Protein AF-A0A433PK55-F1 (afdb_monomer)

Radius of gyration: 23.71 Å; Cα contacts (8 Å, |Δi|>4): 193; chains: 1; bounding box: 44×49×76 Å

Solvent-accessible surface area (backbone atoms only — not comparable to full-atom values): 10432 Å² total; per-residue (Å²): 112,70,65,60,54,51,58,52,55,72,74,39,54,74,68,53,40,51,51,49,49,58,59,65,71,53,79,76,80,73,68,80,76,80,47,63,48,29,36,33,35,33,52,45,66,72,82,81,61,97,47,78,69,55,57,55,57,26,40,49,48,23,38,49,23,48,45,66,20,39,46,61,34,52,65,40,82,86,81,56,33,46,45,66,36,37,43,37,58,74,56,96,77,52,56,68,60,51,54,35,41,77,55,72,46,76,52,64,46,79,38,82,76,71,84,70,77,67,71,56,53,79,69,72,29,83,40,80,46,82,40,55,22,80,43,70,58,86,54,68,38,47,66,56,54,48,53,52,51,50,52,52,51,31,54,75,69,69,66,59,78,83,71,94,74,85,75,80,77,78,79,81,83,133

Secondary structure (DSSP, 8-state):
-HHHHHHHHHH--HHHHHHHHHHHHS-----GGGGEEEEEEEEE--TT-S-HHHHHHHHHHHHHHHHHHHHHHHH--SS-EEEEEEEEE--TTSHHHHHHHHTT---EEEE---SS-GGGGGGT-SEEEEEETT-----TTHHHHHHHHHHHHHHHTT----------------

Mean predicted aligned error: 14.11 Å

Structure (mmCIF, N/CA/C/O backbone):
data_AF-A0A433PK55-F1
#
_entry.id   AF-A0A433PK55-F1
#
loop_
_atom_site.group_PDB
_atom_site.id
_atom_site.type_symbol
_atom_site.label_atom_id
_atom_site.label_alt_id
_atom_site.label_comp_id
_atom_site.label_asym_id
_atom_site.label_entity_id
_atom_site.label_seq_id
_atom_site.pdbx_PDB_ins_code
_atom_site.Cartn_x
_atom_site.Cartn_y
_atom_site.Cartn_z
_atom_site.occupancy
_atom_site.B_iso_or_equiv
_atom_site.auth_seq_id
_atom_site.auth_comp_id
_atom_site.auth_asym_id
_atom_site.auth_atom_id
_atom_site.pdbx_PDB_model_num
ATOM 1 N N . MET A 1 1 ? 9.209 5.051 -35.783 1.00 54.97 1 MET A N 1
ATOM 2 C CA . MET A 1 1 ? 9.107 3.568 -35.806 1.00 54.97 1 MET A CA 1
ATOM 3 C C . MET A 1 1 ? 8.920 3.041 -37.230 1.00 54.97 1 MET A C 1
ATOM 5 O O . MET A 1 1 ? 9.597 2.087 -37.582 1.00 54.97 1 MET A O 1
ATOM 9 N N . GLN A 1 2 ? 8.072 3.671 -38.058 1.00 57.59 2 GLN A N 1
ATOM 10 C CA . GLN A 1 2 ? 7.936 3.318 -39.482 1.00 57.59 2 GLN A CA 1
ATOM 11 C C . GLN A 1 2 ? 9.217 3.588 -40.298 1.00 57.59 2 GLN A C 1
ATOM 13 O O . GLN A 1 2 ? 9.604 2.745 -41.104 1.00 57.59 2 GLN A O 1
ATOM 18 N N . ASP A 1 3 ? 9.930 4.684 -40.025 1.00 70.00 3 ASP A N 1
ATOM 19 C CA . ASP A 1 3 ? 11.149 5.043 -40.776 1.00 70.00 3 ASP A CA 1
ATOM 20 C C . ASP A 1 3 ? 12.322 4.081 -40.521 1.00 70.00 3 ASP A C 1
ATOM 22 O O . ASP A 1 3 ? 13.039 3.699 -41.442 1.00 70.00 3 ASP A O 1
ATOM 26 N N . GLU A 1 4 ? 12.466 3.607 -39.282 1.00 69.75 4 GLU A N 1
ATOM 27 C CA . GLU A 1 4 ? 13.495 2.638 -38.883 1.00 69.75 4 GLU A CA 1
ATOM 28 C C . GLU A 1 4 ? 13.276 1.271 -39.553 1.00 69.75 4 GLU A C 1
ATOM 30 O O . GLU A 1 4 ? 14.205 0.675 -40.093 1.00 69.75 4 GLU A O 1
ATOM 35 N N . LEU A 1 5 ? 12.025 0.796 -39.592 1.00 72.50 5 LEU A N 1
ATOM 36 C CA . LEU A 1 5 ? 11.674 -0.454 -40.272 1.00 72.50 5 LEU A CA 1
ATOM 37 C C . LEU A 1 5 ? 11.904 -0.350 -41.785 1.00 72.50 5 LEU A C 1
ATOM 39 O O . LEU A 1 5 ? 12.400 -1.287 -42.409 1.00 72.50 5 LEU A O 1
ATOM 43 N N . THR A 1 6 ? 11.578 0.805 -42.365 1.00 78.50 6 THR A N 1
ATOM 44 C CA . THR A 1 6 ? 11.777 1.074 -43.792 1.00 78.50 6 THR A CA 1
ATOM 45 C C . THR A 1 6 ? 13.266 1.058 -44.139 1.00 78.50 6 THR A C 1
ATOM 47 O O . THR A 1 6 ? 13.670 0.369 -45.074 1.00 78.50 6 THR A O 1
ATOM 50 N N . ASN A 1 7 ? 14.106 1.701 -43.323 1.00 80.12 7 ASN A N 1
ATOM 51 C CA . ASN A 1 7 ? 15.560 1.684 -43.493 1.00 80.12 7 ASN A CA 1
ATOM 52 C C . ASN A 1 7 ? 16.170 0.282 -43.334 1.00 80.12 7 ASN A C 1
ATOM 54 O O . ASN A 1 7 ? 17.103 -0.071 -44.056 1.00 80.12 7 ASN A O 1
ATOM 58 N N . GLN A 1 8 ? 15.640 -0.550 -42.436 1.00 75.44 8 GLN A N 1
ATOM 59 C CA . GLN A 1 8 ? 16.113 -1.927 -42.261 1.00 75.44 8 GLN A CA 1
ATOM 60 C C . GLN A 1 8 ? 15.691 -2.848 -43.417 1.00 75.44 8 GLN A C 1
ATOM 62 O O . GLN A 1 8 ? 16.465 -3.710 -43.824 1.00 75.44 8 GLN A O 1
ATOM 67 N N . LEU A 1 9 ? 14.500 -2.652 -43.995 1.00 77.62 9 LEU A N 1
ATOM 68 C CA . LEU A 1 9 ? 14.015 -3.436 -45.140 1.00 77.62 9 LEU A CA 1
ATOM 69 C C . LEU A 1 9 ? 14.720 -3.087 -46.458 1.00 77.62 9 LEU A C 1
ATOM 71 O O . LEU A 1 9 ? 14.918 -3.974 -47.299 1.00 77.62 9 LEU A O 1
ATOM 75 N N . LEU A 1 10 ? 15.095 -1.816 -46.630 1.00 82.94 10 LEU A N 1
ATOM 76 C CA . LEU A 1 10 ? 15.812 -1.324 -47.810 1.00 82.94 10 LEU A CA 1
ATOM 77 C C . LEU A 1 10 ? 17.242 -1.871 -47.890 1.00 82.94 10 LEU A C 1
ATOM 79 O O . LEU A 1 10 ? 17.722 -2.152 -48.983 1.00 82.94 10 LEU A O 1
ATOM 83 N N . ASN A 1 11 ? 17.887 -2.084 -46.742 1.00 84.56 11 ASN A N 1
ATOM 84 C CA . ASN A 1 11 ? 19.273 -2.555 -46.667 1.00 84.56 11 ASN A CA 1
ATOM 85 C C . ASN A 1 11 ? 19.411 -4.079 -46.479 1.00 84.56 11 ASN A C 1
ATOM 87 O O . ASN A 1 11 ? 20.525 -4.601 -46.474 1.00 84.56 11 ASN A O 1
ATOM 91 N N . ALA A 1 12 ? 18.300 -4.802 -46.315 1.00 81.06 12 ALA A N 1
ATOM 92 C CA . ALA A 1 12 ? 18.299 -6.245 -46.100 1.00 81.06 12 ALA A CA 1
ATOM 93 C C . ALA A 1 12 ? 18.293 -7.030 -47.423 1.00 81.06 12 ALA A C 1
ATOM 95 O O . ALA A 1 12 ? 17.510 -6.738 -48.330 1.00 81.06 12 ALA A O 1
ATOM 96 N N . ASN A 1 13 ? 19.105 -8.086 -47.505 1.00 88.12 13 ASN A N 1
ATOM 97 C CA . ASN A 1 13 ? 18.985 -9.085 -48.573 1.00 88.12 13 ASN A CA 1
ATOM 98 C C . ASN A 1 13 ? 17.743 -9.977 -48.373 1.00 88.12 13 ASN A C 1
ATOM 100 O O . ASN A 1 13 ? 17.118 -9.951 -47.314 1.00 88.12 13 ASN A O 1
ATOM 104 N N . ASP A 1 14 ? 17.381 -10.795 -49.363 1.00 85.69 14 ASP A N 1
ATOM 105 C CA . ASP A 1 14 ? 16.118 -11.551 -49.332 1.00 85.69 14 ASP A CA 1
ATOM 106 C C . ASP A 1 14 ? 15.997 -12.525 -48.148 1.00 85.69 14 ASP A C 1
ATOM 108 O O . ASP A 1 14 ? 14.911 -12.699 -47.586 1.00 85.69 14 ASP A O 1
ATOM 112 N N . ILE A 1 15 ? 17.114 -13.096 -47.688 1.00 84.06 15 ILE A N 1
ATOM 113 C CA . ILE A 1 15 ? 17.145 -13.971 -46.508 1.00 84.06 15 ILE A CA 1
ATOM 114 C C . ILE A 1 15 ? 16.903 -13.155 -45.232 1.00 84.06 15 ILE A C 1
ATOM 116 O O . ILE A 1 15 ? 16.102 -13.541 -44.380 1.00 84.06 15 ILE A O 1
ATOM 120 N N . GLN A 1 16 ? 17.571 -12.009 -45.094 1.00 80.25 16 GLN A N 1
ATOM 121 C CA . GLN A 1 16 ? 17.384 -11.099 -43.964 1.00 80.25 16 GLN A CA 1
ATOM 122 C C . GLN A 1 16 ? 15.969 -10.525 -43.944 1.00 80.25 16 GLN A C 1
ATOM 124 O O . GLN A 1 16 ? 15.350 -10.471 -42.886 1.00 80.25 16 GLN A O 1
ATOM 129 N N . ARG A 1 17 ? 15.431 -10.163 -45.108 1.00 80.62 17 ARG A N 1
ATOM 130 C CA . ARG A 1 17 ? 14.082 -9.628 -45.269 1.00 80.62 17 ARG A CA 1
ATOM 131 C C . ARG A 1 17 ? 13.027 -10.659 -44.867 1.00 80.62 17 ARG A C 1
ATOM 133 O O . ARG A 1 17 ? 12.120 -10.328 -44.112 1.00 80.62 17 ARG A O 1
ATOM 140 N N . THR A 1 18 ? 13.198 -11.917 -45.275 1.00 81.06 18 THR A N 1
ATOM 141 C CA . THR A 1 18 ? 12.327 -13.030 -44.857 1.00 81.06 18 THR A CA 1
ATOM 142 C C . THR A 1 18 ? 12.377 -13.237 -43.342 1.00 81.06 18 THR A C 1
ATOM 144 O O . THR A 1 18 ? 11.333 -13.302 -42.700 1.00 81.06 18 THR A O 1
ATOM 147 N N . ARG A 1 19 ? 13.573 -13.221 -42.736 1.00 78.81 19 ARG A N 1
ATOM 148 C CA . ARG A 1 19 ? 13.738 -13.309 -41.272 1.00 78.81 19 ARG A CA 1
ATOM 149 C C . ARG A 1 19 ? 13.136 -12.117 -40.525 1.00 78.81 19 ARG A C 1
ATOM 151 O O . ARG A 1 19 ? 12.554 -12.306 -39.461 1.00 78.81 19 ARG A O 1
ATOM 158 N N . LEU A 1 20 ? 13.269 -10.900 -41.060 1.00 77.12 20 LEU A N 1
ATOM 159 C CA . LEU A 1 20 ? 12.618 -9.706 -40.519 1.00 77.12 20 LEU A CA 1
ATOM 160 C C . LEU A 1 20 ? 11.099 -9.885 -40.561 1.00 77.12 20 LEU A C 1
ATOM 162 O O . LEU A 1 20 ? 10.448 -9.755 -39.530 1.00 77.12 20 LEU A O 1
ATOM 166 N N . PHE A 1 21 ? 10.533 -10.252 -41.712 1.00 78.06 21 PHE A N 1
ATOM 167 C CA . PHE A 1 21 ? 9.096 -10.482 -41.826 1.00 78.06 21 PHE A CA 1
ATOM 168 C C . PHE A 1 21 ? 8.607 -11.586 -40.891 1.00 78.06 21 PHE A C 1
ATOM 170 O O . PHE A 1 21 ? 7.593 -11.392 -40.232 1.00 78.06 21 PHE A O 1
ATOM 177 N N . ASP A 1 22 ? 9.337 -12.690 -40.747 1.00 75.12 22 ASP A N 1
ATOM 178 C CA . ASP A 1 22 ? 8.978 -13.745 -39.796 1.00 75.12 22 ASP A CA 1
ATOM 179 C C . ASP A 1 22 ? 9.057 -13.272 -38.338 1.00 75.12 22 ASP A C 1
ATOM 181 O O . ASP A 1 22 ? 8.188 -13.612 -37.539 1.00 75.12 22 ASP A O 1
ATOM 185 N N . LYS A 1 23 ? 10.016 -12.406 -37.994 1.00 72.31 23 LYS A N 1
ATOM 186 C CA . LYS A 1 23 ? 10.103 -11.769 -36.670 1.00 72.31 23 LYS A CA 1
ATOM 187 C C . LYS A 1 23 ? 8.921 -10.832 -36.383 1.00 72.31 23 LYS A C 1
ATOM 189 O O . LYS A 1 23 ? 8.490 -10.756 -35.237 1.00 72.31 23 LYS A O 1
ATOM 194 N N . TYR A 1 24 ? 8.401 -10.128 -37.390 1.00 68.31 24 TYR A N 1
ATOM 195 C CA . TYR A 1 24 ? 7.272 -9.194 -37.238 1.00 68.31 24 TYR A CA 1
ATOM 196 C C . TYR A 1 24 ? 5.894 -9.835 -37.457 1.00 68.31 24 TYR A C 1
ATOM 198 O O . TYR A 1 24 ? 4.892 -9.258 -37.040 1.00 68.31 24 TYR A O 1
ATOM 206 N N . LYS A 1 25 ? 5.823 -11.028 -38.063 1.00 73.62 25 LYS A N 1
ATOM 207 C CA . LYS A 1 25 ? 4.582 -11.817 -38.186 1.00 73.62 25 LYS A CA 1
ATOM 208 C C . LYS A 1 25 ? 4.017 -12.227 -36.828 1.00 73.62 25 LYS A C 1
ATOM 210 O O . LYS A 1 25 ? 2.807 -12.388 -36.700 1.00 73.62 25 LYS A O 1
ATOM 215 N N . TYR A 1 26 ? 4.874 -12.374 -35.821 1.00 61.28 26 TYR A N 1
ATOM 216 C CA . TYR A 1 26 ? 4.469 -12.737 -34.471 1.00 61.28 26 TYR A CA 1
ATOM 217 C C . TYR A 1 26 ? 4.638 -11.537 -33.541 1.00 61.28 26 TYR A C 1
ATOM 219 O O . TYR A 1 26 ? 5.743 -11.189 -33.128 1.00 61.28 26 TYR A O 1
ATOM 227 N N . SER A 1 27 ? 3.524 -10.903 -33.182 1.00 52.75 27 SER A N 1
ATOM 228 C CA . SER A 1 27 ? 3.512 -9.968 -32.060 1.00 52.75 27 SER A CA 1
ATOM 229 C C . SER A 1 27 ? 3.651 -10.777 -30.773 1.00 52.75 27 SER A C 1
ATOM 231 O O . SER A 1 27 ? 2.714 -11.450 -30.341 1.00 52.75 27 SER A O 1
ATOM 233 N N . VAL A 1 28 ? 4.836 -10.755 -30.164 1.00 51.66 28 VAL A N 1
ATOM 234 C CA . VAL A 1 28 ? 4.997 -11.264 -28.802 1.00 51.66 28 VAL A CA 1
ATOM 235 C C . VAL A 1 28 ? 4.323 -10.257 -27.882 1.00 51.66 28 VAL A C 1
ATOM 237 O O . VAL A 1 28 ? 4.879 -9.195 -27.599 1.00 51.66 28 VAL A O 1
ATOM 240 N N . VAL A 1 29 ? 3.124 -10.588 -27.402 1.00 54.09 29 VAL A N 1
ATOM 241 C CA . VAL A 1 29 ? 2.530 -9.892 -26.260 1.00 54.09 29 VAL A CA 1
ATOM 242 C C . VAL A 1 29 ? 3.473 -10.120 -25.084 1.00 54.09 29 VAL A C 1
ATOM 244 O O . VAL A 1 29 ? 3.466 -11.176 -24.452 1.00 54.09 29 VAL A O 1
ATOM 247 N N . LYS A 1 30 ? 4.348 -9.148 -24.810 1.00 48.22 30 LYS A N 1
ATOM 248 C CA . LYS A 1 30 ? 5.106 -9.148 -23.565 1.00 48.22 30 LYS A CA 1
ATOM 249 C C . LYS A 1 30 ? 4.090 -8.984 -22.445 1.00 48.22 30 LYS A C 1
ATOM 251 O O . LYS A 1 30 ? 3.434 -7.950 -22.346 1.00 48.22 30 LYS A O 1
ATOM 256 N N . SER A 1 31 ? 3.944 -10.019 -21.624 1.00 44.53 31 SER A N 1
ATOM 257 C CA . SER A 1 31 ? 3.197 -9.907 -20.381 1.00 44.53 31 SER A CA 1
ATOM 258 C C . SER A 1 31 ? 3.857 -8.820 -19.535 1.00 44.53 31 SER A C 1
ATOM 260 O O . SER A 1 31 ? 4.954 -9.014 -19.016 1.00 44.53 31 SER A O 1
ATOM 262 N N . LEU A 1 32 ? 3.189 -7.674 -19.401 1.00 51.78 32 LEU A N 1
ATOM 263 C CA . LEU A 1 32 ? 3.590 -6.601 -18.487 1.00 51.78 32 LEU A CA 1
ATOM 264 C C . LEU A 1 32 ? 3.497 -7.041 -17.012 1.00 51.78 32 LEU A C 1
ATOM 266 O O . LEU A 1 32 ? 3.805 -6.255 -16.122 1.00 51.78 32 LEU A O 1
ATOM 270 N N . ALA A 1 33 ? 3.033 -8.264 -16.735 1.00 50.34 33 ALA A N 1
ATOM 271 C CA . ALA A 1 33 ? 2.949 -8.833 -15.392 1.00 50.34 33 ALA A CA 1
ATOM 272 C C . ALA A 1 33 ? 4.306 -9.305 -14.839 1.00 50.34 33 ALA A C 1
ATOM 274 O O . ALA A 1 33 ? 4.352 -9.812 -13.725 1.00 50.34 33 ALA A O 1
ATOM 275 N N . LYS A 1 34 ? 5.407 -9.190 -15.599 1.00 52.88 34 LYS A N 1
ATOM 276 C CA . LYS A 1 34 ? 6.714 -9.687 -15.146 1.00 52.88 34 LYS A CA 1
ATOM 277 C C . LYS A 1 34 ? 7.404 -8.81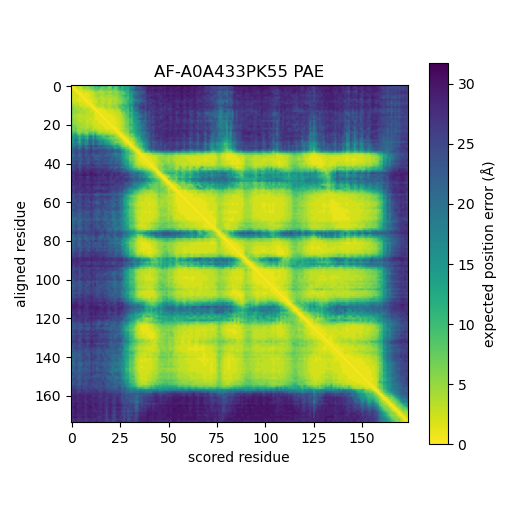9 -14.086 1.00 52.88 34 LYS A C 1
ATOM 279 O O . LYS A 1 34 ? 8.233 -9.364 -13.371 1.00 52.88 34 LYS A O 1
ATOM 284 N N . ASP A 1 35 ? 7.003 -7.556 -13.922 1.00 70.50 35 ASP A N 1
ATOM 285 C CA . ASP A 1 35 ? 7.679 -6.599 -13.027 1.00 70.50 35 ASP A CA 1
ATOM 286 C C . ASP A 1 35 ? 6.712 -5.947 -12.016 1.00 70.50 35 ASP A C 1
ATOM 288 O O . ASP A 1 35 ? 6.814 -4.760 -11.695 1.00 70.50 35 ASP A O 1
ATOM 292 N N . GLU A 1 36 ? 5.717 -6.709 -11.544 1.00 84.56 36 GLU A N 1
ATOM 293 C CA . GLU A 1 36 ? 4.855 -6.270 -10.443 1.00 84.56 36 GLU A CA 1
ATOM 294 C C . GLU A 1 36 ? 5.460 -6.678 -9.094 1.00 84.56 36 GLU A C 1
ATOM 296 O O . GLU A 1 36 ? 5.561 -7.862 -8.766 1.00 84.56 36 GLU A O 1
ATOM 301 N N . ILE A 1 37 ? 5.866 -5.685 -8.305 1.00 89.38 37 ILE A N 1
ATOM 302 C CA . ILE A 1 37 ? 6.427 -5.872 -6.968 1.00 89.38 37 ILE A CA 1
ATOM 303 C C . ILE A 1 37 ? 5.305 -5.689 -5.948 1.00 89.38 37 ILE A C 1
ATOM 305 O O . ILE A 1 37 ? 4.719 -4.615 -5.821 1.00 89.38 37 ILE A O 1
ATOM 309 N N . THR A 1 38 ? 5.008 -6.740 -5.196 1.00 91.94 38 THR A N 1
ATOM 310 C CA . THR A 1 38 ? 3.951 -6.773 -4.188 1.00 91.94 38 THR A CA 1
ATOM 311 C C . THR A 1 38 ? 4.514 -6.579 -2.785 1.00 91.94 38 THR A C 1
ATOM 313 O O . THR A 1 38 ? 5.322 -7.370 -2.289 1.00 91.94 38 THR A O 1
ATOM 316 N N . PHE A 1 39 ? 4.007 -5.549 -2.113 1.00 93.19 39 PHE A N 1
ATOM 317 C CA . PHE A 1 39 ? 4.244 -5.269 -0.704 1.00 93.19 39 PHE A CA 1
ATOM 318 C C . PHE A 1 39 ? 3.107 -5.854 0.135 1.00 93.19 39 PHE A C 1
ATOM 320 O O . PHE A 1 39 ? 1.958 -5.418 0.042 1.00 93.19 39 PHE A O 1
ATOM 327 N N . GLY A 1 40 ? 3.433 -6.833 0.974 1.00 91.62 40 GLY A N 1
ATOM 328 C CA . GLY A 1 40 ? 2.552 -7.334 2.019 1.00 91.62 40 GLY A CA 1
ATOM 329 C C . GLY A 1 40 ? 2.592 -6.405 3.228 1.00 91.62 40 GLY A C 1
ATOM 330 O O . GLY A 1 40 ? 3.632 -6.274 3.867 1.00 91.62 40 GLY A O 1
ATOM 331 N N . ILE A 1 41 ? 1.474 -5.767 3.560 1.00 91.00 41 ILE A N 1
ATOM 332 C CA . ILE A 1 41 ? 1.376 -4.840 4.690 1.00 91.00 41 ILE A CA 1
ATOM 333 C C . ILE A 1 41 ? 0.536 -5.460 5.799 1.00 91.00 41 ILE A C 1
ATOM 335 O O . ILE A 1 41 ? -0.614 -5.833 5.579 1.00 91.00 41 ILE A O 1
ATOM 339 N N . LEU A 1 42 ? 1.099 -5.537 7.002 1.00 87.06 42 LEU A N 1
ATOM 340 C CA . LEU A 1 42 ? 0.399 -6.007 8.194 1.00 87.06 42 LEU A CA 1
ATOM 341 C C . LEU A 1 42 ? 0.183 -4.818 9.135 1.00 87.06 42 LEU A C 1
ATOM 343 O O . LEU A 1 42 ? 1.103 -4.475 9.885 1.00 87.06 42 LEU A O 1
ATOM 347 N N . PRO A 1 43 ? -1.000 -4.177 9.117 1.00 82.88 43 PRO A N 1
ATOM 348 C CA . PRO A 1 43 ? -1.374 -3.243 10.161 1.00 82.88 43 PRO A CA 1
ATOM 349 C C . PRO A 1 43 ? -1.584 -4.028 11.460 1.00 82.88 43 PRO A C 1
ATOM 351 O O . PRO A 1 43 ? -2.531 -4.802 11.617 1.00 82.88 43 PRO A O 1
ATOM 354 N N . ILE A 1 44 ? -0.664 -3.847 12.395 1.00 74.75 44 ILE A N 1
ATOM 355 C CA . ILE A 1 44 ? -0.769 -4.312 13.765 1.00 74.75 44 ILE A CA 1
ATOM 356 C C . ILE A 1 44 ? -1.738 -3.364 14.455 1.00 74.75 44 ILE A C 1
ATOM 358 O O . ILE A 1 44 ? -1.377 -2.254 14.838 1.00 74.75 44 ILE A O 1
ATOM 362 N N . THR A 1 45 ? -2.982 -3.813 14.605 1.00 68.06 45 THR A N 1
ATOM 363 C CA . THR A 1 45 ? -3.959 -3.100 15.423 1.00 68.06 45 THR A CA 1
ATOM 364 C C . THR A 1 45 ? -3.416 -2.986 16.838 1.00 68.06 45 THR A C 1
ATOM 366 O O . THR A 1 45 ? -3.027 -4.001 17.433 1.00 68.06 45 THR A O 1
ATOM 369 N N . SER A 1 46 ? -3.379 -1.771 17.365 1.00 59.72 46 SER A N 1
ATOM 370 C CA . SER A 1 46 ? -2.903 -1.464 18.708 1.00 59.72 46 SER A CA 1
ATOM 371 C C . SER A 1 46 ? -3.671 -2.288 19.751 1.00 59.72 46 SER A C 1
ATOM 373 O O . SER A 1 46 ? -4.815 -2.022 20.121 1.00 59.72 46 SER A O 1
ATOM 375 N N . ARG A 1 47 ? -3.032 -3.363 20.226 1.00 57.44 47 ARG A N 1
ATOM 376 C CA . ARG A 1 47 ? -3.543 -4.179 21.330 1.00 57.44 47 ARG A CA 1
ATOM 377 C C . ARG A 1 47 ? -3.432 -3.347 22.605 1.00 57.44 47 ARG A C 1
ATOM 379 O O . ARG A 1 47 ? -2.330 -2.964 22.980 1.00 57.44 47 ARG A O 1
ATOM 386 N N . GLY A 1 48 ? -4.554 -3.099 23.276 1.00 54.22 48 GLY A N 1
ATOM 387 C CA . GLY A 1 48 ? -4.574 -2.391 24.560 1.00 54.22 48 GLY A CA 1
ATOM 388 C C . GLY A 1 48 ? -5.045 -0.937 24.512 1.00 54.22 48 GLY A C 1
ATOM 389 O O . GLY A 1 48 ? -4.928 -0.252 25.525 1.00 54.22 48 GLY A O 1
ATOM 390 N N . LEU A 1 49 ? -5.610 -0.462 23.394 1.00 58.31 49 LEU A N 1
ATOM 391 C CA . LEU A 1 49 ? -6.409 0.766 23.432 1.00 58.31 49 LEU A CA 1
ATOM 392 C C . LEU A 1 49 ? -7.604 0.573 24.372 1.00 58.31 49 LEU A C 1
ATOM 394 O O . LEU A 1 49 ? -8.264 -0.467 24.368 1.00 58.31 49 LEU A O 1
ATOM 398 N N . SER A 1 50 ? -7.875 1.587 25.189 1.00 58.97 50 SER A N 1
ATOM 399 C CA . SER A 1 50 ? -8.942 1.566 26.191 1.00 58.97 50 SER A CA 1
ATOM 400 C C . SER A 1 50 ? -10.345 1.607 25.575 1.00 58.97 50 SER A C 1
ATOM 402 O O . SER A 1 50 ? -11.317 1.327 26.278 1.00 58.97 50 SER A O 1
ATOM 404 N N . LYS A 1 51 ? -10.454 1.928 24.276 1.00 69.62 51 LYS A N 1
ATOM 405 C CA . LYS A 1 51 ? -11.709 2.081 23.535 1.00 69.62 51 LYS A CA 1
ATOM 406 C C . LYS A 1 51 ? -11.633 1.448 22.134 1.00 69.62 51 LYS A C 1
ATOM 408 O O . LYS A 1 51 ? -10.735 1.792 21.366 1.00 69.62 51 LYS A O 1
ATOM 413 N N . PRO A 1 52 ? -12.562 0.545 21.766 1.00 64.62 52 PRO A N 1
ATOM 414 C CA . PRO A 1 52 ? -12.632 -0.048 20.426 1.00 64.62 52 PRO A CA 1
ATOM 415 C C . PRO A 1 52 ? -12.810 0.968 19.287 1.00 64.62 52 PRO A C 1
ATOM 417 O O . PRO A 1 52 ? -12.383 0.717 18.159 1.00 64.62 52 PRO A O 1
ATOM 420 N N . GLU A 1 53 ? -13.431 2.115 19.569 1.00 68.50 53 GLU A N 1
ATOM 421 C CA . GLU A 1 53 ? -13.696 3.173 18.589 1.00 68.50 53 GLU A CA 1
ATOM 422 C C . GLU A 1 53 ? -12.399 3.789 18.038 1.00 68.50 53 GLU A C 1
ATOM 424 O O . GLU A 1 53 ? -12.327 4.144 16.858 1.00 68.50 53 GLU A O 1
ATOM 429 N N . ASP A 1 54 ? -11.348 3.833 18.860 1.00 73.19 54 ASP A N 1
ATOM 430 C CA . ASP A 1 54 ? -10.049 4.396 18.489 1.00 73.19 54 ASP A CA 1
ATOM 431 C C . ASP A 1 54 ? -9.352 3.547 17.412 1.00 73.19 54 ASP A C 1
ATOM 433 O O . ASP A 1 54 ? -8.708 4.092 16.517 1.00 73.19 54 ASP A O 1
ATOM 437 N N . CYS A 1 55 ? -9.551 2.223 17.418 1.00 76.75 55 CYS A N 1
ATOM 438 C CA . CYS A 1 55 ? -8.970 1.324 16.415 1.00 76.75 55 CYS A CA 1
ATOM 439 C C . CYS A 1 55 ? -9.544 1.584 15.012 1.00 76.75 55 CYS A C 1
ATOM 441 O O . CYS A 1 55 ? -8.804 1.638 14.029 1.00 76.75 55 CYS A O 1
ATOM 443 N N . THR A 1 56 ? -10.856 1.828 14.903 1.00 82.88 56 THR A N 1
ATOM 444 C CA . THR A 1 56 ? -11.477 2.132 13.600 1.00 82.88 56 THR A CA 1
ATOM 445 C C . THR A 1 56 ? -11.013 3.488 13.075 1.00 82.88 56 THR A C 1
ATOM 447 O O . THR A 1 56 ? -10.662 3.602 11.901 1.00 82.88 56 THR A O 1
ATOM 450 N N . ALA A 1 57 ? -10.958 4.506 13.939 1.00 87.31 57 ALA A N 1
ATOM 451 C CA . ALA A 1 57 ? -10.489 5.837 13.559 1.00 87.31 57 ALA A CA 1
ATOM 452 C C . ALA A 1 57 ? -9.008 5.835 13.138 1.00 87.31 57 ALA A C 1
ATOM 454 O O . ALA A 1 57 ? -8.634 6.506 12.174 1.00 87.31 57 ALA A O 1
ATOM 455 N N . ASN A 1 58 ? -8.167 5.068 13.834 1.00 87.69 58 ASN A N 1
ATOM 456 C CA . ASN A 1 58 ? -6.760 4.892 13.484 1.00 87.69 58 ASN A CA 1
ATOM 457 C C . ASN A 1 58 ? -6.618 4.184 12.137 1.00 87.69 58 ASN A C 1
ATOM 459 O O . ASN A 1 58 ? -5.986 4.724 11.230 1.00 87.69 58 ASN A O 1
ATOM 463 N N . LEU A 1 59 ? -7.324 3.069 11.940 1.00 88.94 59 LEU A N 1
ATOM 464 C CA . LEU A 1 59 ? -7.302 2.350 10.673 1.00 88.94 59 LEU A CA 1
ATOM 465 C C . LEU A 1 59 ? -7.792 3.207 9.497 1.00 88.94 59 LEU A C 1
ATOM 467 O O . LEU A 1 59 ? -7.222 3.123 8.414 1.00 88.94 59 LEU A O 1
ATOM 471 N N . GLN A 1 60 ? -8.806 4.054 9.690 1.00 91.69 60 GLN A N 1
ATOM 472 C CA . GLN A 1 60 ? -9.265 5.005 8.668 1.00 91.69 60 GLN A CA 1
ATOM 473 C C . GLN A 1 60 ? -8.172 6.012 8.289 1.00 91.69 60 GLN A C 1
ATOM 475 O O . GLN A 1 60 ? -7.935 6.258 7.103 1.00 91.69 60 GLN A O 1
ATOM 480 N N . LYS A 1 61 ? -7.474 6.581 9.281 1.00 93.94 61 LYS A N 1
ATOM 481 C CA . LYS A 1 61 ? -6.345 7.496 9.043 1.00 93.94 61 LYS A CA 1
ATOM 482 C C . LYS A 1 61 ? -5.198 6.784 8.335 1.00 93.94 61 LYS A C 1
ATOM 484 O O . LYS A 1 61 ? -4.666 7.317 7.360 1.00 93.94 61 LYS A O 1
ATOM 489 N N . PHE A 1 62 ? -4.861 5.576 8.780 1.00 93.69 62 PHE A N 1
ATOM 490 C CA . PHE A 1 62 ? -3.862 4.729 8.145 1.00 93.69 62 PHE A CA 1
ATOM 491 C C . PHE A 1 62 ? -4.234 4.453 6.685 1.00 93.69 62 PHE A C 1
ATOM 493 O O . PHE A 1 62 ? -3.455 4.784 5.796 1.00 93.69 62 PHE A O 1
ATOM 500 N N . ALA A 1 63 ? -5.444 3.950 6.425 1.00 94.19 63 ALA A N 1
ATOM 501 C CA . ALA A 1 63 ? -5.950 3.628 5.091 1.00 94.19 63 ALA A CA 1
ATOM 502 C C . ALA A 1 63 ? -5.922 4.840 4.153 1.00 94.19 63 ALA A C 1
ATOM 504 O O . ALA A 1 63 ? -5.443 4.738 3.022 1.00 94.19 63 ALA A O 1
ATOM 505 N N . GLY A 1 64 ? -6.381 5.998 4.639 1.00 96.12 64 GLY A N 1
ATOM 506 C CA . GLY A 1 64 ? -6.315 7.262 3.909 1.00 96.12 64 GLY A CA 1
ATOM 507 C C . GLY A 1 64 ? -4.883 7.641 3.554 1.00 96.12 64 GLY A C 1
ATOM 508 O O . GLY A 1 64 ? -4.570 7.842 2.382 1.00 96.12 64 GLY A O 1
ATOM 509 N N . SER A 1 65 ? -3.994 7.650 4.547 1.00 96.75 65 SER A N 1
ATOM 510 C CA . SER A 1 65 ? -2.590 8.005 4.337 1.00 96.75 65 SER A CA 1
ATOM 511 C C . SER A 1 65 ? -1.864 7.027 3.409 1.00 96.75 65 SER A C 1
ATOM 513 O O . SER A 1 65 ? -1.096 7.448 2.545 1.00 96.75 65 SER A O 1
ATOM 515 N N . LEU A 1 66 ? -2.150 5.727 3.512 1.00 95.75 66 LEU A N 1
ATOM 516 C CA . LEU A 1 66 ? -1.580 4.694 2.658 1.00 95.75 66 LEU A CA 1
ATOM 517 C C . LEU A 1 66 ? -2.048 4.858 1.215 1.00 95.75 66 LEU A C 1
ATOM 519 O O . LEU A 1 66 ? -1.225 4.847 0.303 1.00 95.75 66 LEU A O 1
ATOM 523 N N . ARG A 1 67 ? -3.351 5.057 0.993 1.00 95.06 67 ARG A N 1
ATOM 524 C CA . ARG A 1 67 ? -3.902 5.321 -0.341 1.00 95.06 67 ARG A CA 1
ATOM 525 C C . ARG A 1 67 ? -3.240 6.540 -0.976 1.00 95.06 67 ARG A C 1
ATOM 527 O O . ARG A 1 67 ? -2.800 6.470 -2.122 1.00 95.06 67 ARG A O 1
ATOM 534 N N . ASP A 1 68 ? -3.172 7.642 -0.238 1.00 95.50 68 ASP A N 1
ATOM 535 C CA . ASP A 1 68 ? -2.716 8.921 -0.777 1.00 95.50 68 ASP A CA 1
ATOM 536 C C . ASP A 1 68 ? -1.210 8.894 -1.078 1.00 95.50 68 ASP A C 1
ATOM 538 O O . ASP A 1 68 ? -0.786 9.335 -2.147 1.00 95.50 68 ASP A O 1
ATOM 542 N N . THR A 1 69 ? -0.411 8.286 -0.196 1.00 96.06 69 THR A N 1
ATOM 543 C CA . THR A 1 69 ? 1.050 8.220 -0.359 1.00 96.06 69 THR A CA 1
ATOM 544 C C . THR A 1 69 ? 1.526 7.206 -1.396 1.00 96.06 69 THR A C 1
ATOM 546 O O . THR A 1 69 ? 2.622 7.364 -1.936 1.00 96.06 69 THR A O 1
ATOM 549 N N . THR A 1 70 ? 0.715 6.196 -1.718 1.00 93.38 70 THR A N 1
ATOM 550 C CA . THR A 1 70 ? 1.081 5.127 -2.670 1.00 93.38 70 THR A CA 1
ATOM 551 C C . THR A 1 70 ? 0.444 5.292 -4.043 1.00 93.38 70 THR A C 1
ATOM 553 O O . THR A 1 70 ? 0.749 4.534 -4.962 1.00 93.38 70 THR A O 1
ATOM 556 N N . LYS A 1 71 ? -0.420 6.299 -4.225 1.00 91.38 71 LYS A N 1
ATOM 557 C CA . LYS A 1 71 ? -1.115 6.552 -5.492 1.00 91.38 71 LYS A CA 1
ATOM 558 C C . LYS A 1 71 ? -0.148 6.614 -6.674 1.00 91.38 71 LYS A C 1
ATOM 560 O O . LYS A 1 71 ? -0.385 5.947 -7.676 1.00 91.38 71 LYS A O 1
ATOM 565 N N . THR A 1 72 ? 0.943 7.367 -6.533 1.00 88.62 72 THR A N 1
ATOM 566 C CA . THR A 1 72 ? 1.950 7.517 -7.590 1.00 88.62 72 THR A CA 1
ATOM 567 C C . THR A 1 72 ? 2.634 6.190 -7.900 1.00 88.62 72 THR A C 1
ATOM 569 O O . THR A 1 72 ? 2.683 5.818 -9.069 1.00 88.62 72 THR A O 1
ATOM 572 N N . ASP A 1 73 ? 3.068 5.445 -6.877 1.00 90.00 73 ASP A N 1
ATOM 573 C CA . ASP A 1 73 ? 3.732 4.138 -7.028 1.00 90.00 73 ASP A CA 1
ATOM 574 C C . ASP A 1 73 ? 2.838 3.115 -7.744 1.00 90.00 73 ASP A C 1
ATOM 576 O O . ASP A 1 73 ? 3.308 2.335 -8.569 1.00 90.00 73 ASP A O 1
ATOM 580 N N . ARG A 1 74 ? 1.529 3.150 -7.469 1.00 86.06 74 ARG A N 1
ATOM 581 C CA . ARG A 1 74 ? 0.541 2.246 -8.077 1.00 86.06 74 ARG A CA 1
ATOM 582 C C . ARG A 1 74 ? 0.145 2.655 -9.494 1.00 86.06 74 ARG A C 1
ATOM 584 O O . ARG A 1 74 ? -0.252 1.810 -10.289 1.00 86.06 74 ARG A O 1
ATOM 591 N N . SER A 1 75 ? 0.202 3.951 -9.801 1.00 83.50 75 SER A N 1
ATOM 592 C CA . SER A 1 75 ? -0.171 4.485 -11.117 1.00 83.50 75 SER A CA 1
ATOM 593 C C . SER A 1 75 ? 0.977 4.521 -12.125 1.00 83.50 75 SER A C 1
ATOM 595 O O . SER A 1 75 ? 0.721 4.690 -13.315 1.00 83.50 75 SER A O 1
ATOM 597 N N . ASN A 1 76 ? 2.229 4.411 -11.672 1.00 68.75 76 ASN A N 1
ATOM 598 C CA . ASN A 1 76 ? 3.379 4.580 -12.548 1.00 68.75 76 ASN A CA 1
ATOM 599 C C . ASN A 1 76 ? 3.530 3.366 -13.479 1.00 68.75 76 ASN A C 1
ATOM 601 O O . ASN A 1 76 ? 3.575 2.227 -13.026 1.00 68.75 76 ASN A O 1
ATOM 605 N N . SER A 1 77 ? 3.576 3.609 -14.790 1.00 58.44 77 SER A N 1
ATOM 606 C CA . SER A 1 77 ? 3.508 2.571 -15.828 1.00 58.44 77 SER A CA 1
ATOM 607 C C . SER A 1 77 ? 4.818 2.351 -16.581 1.00 58.44 77 SER A C 1
ATOM 609 O O . SER A 1 77 ? 4.845 1.543 -17.505 1.00 58.44 77 SER A O 1
ATOM 611 N N . PHE A 1 78 ? 5.873 3.104 -16.259 1.00 63.88 78 PHE A N 1
ATOM 612 C CA . PHE A 1 78 ? 7.040 3.172 -17.137 1.00 63.88 78 PHE A CA 1
ATOM 613 C C . PHE A 1 78 ? 8.083 2.073 -16.913 1.00 63.88 78 PHE A C 1
ATOM 615 O O . PHE A 1 78 ? 8.737 1.727 -17.889 1.00 63.88 78 PHE A O 1
ATOM 622 N N . ASP A 1 79 ? 8.222 1.504 -15.705 1.00 72.75 79 ASP A N 1
ATOM 623 C CA . ASP A 1 79 ? 9.289 0.509 -15.457 1.00 72.75 79 ASP A CA 1
ATOM 624 C C . ASP A 1 79 ? 8.946 -0.539 -14.383 1.00 72.75 79 ASP A C 1
ATOM 626 O O . ASP A 1 79 ? 9.058 -1.737 -14.618 1.00 72.75 79 ASP A O 1
ATOM 630 N N . LYS A 1 80 ? 8.440 -0.109 -13.220 1.00 82.00 80 LYS A N 1
ATOM 631 C CA . LYS A 1 80 ? 7.987 -0.999 -12.140 1.00 82.00 80 LYS A CA 1
ATOM 632 C C . LYS A 1 80 ? 6.567 -0.645 -11.738 1.00 82.00 80 LYS A C 1
ATOM 634 O O . LYS A 1 80 ? 6.236 0.536 -11.624 1.00 82.00 80 LYS A O 1
ATOM 639 N N . ARG A 1 81 ? 5.743 -1.664 -11.494 1.00 86.50 81 ARG A N 1
ATOM 640 C CA . ARG A 1 81 ? 4.416 -1.484 -10.899 1.00 86.50 81 ARG A CA 1
ATOM 641 C C . ARG A 1 81 ? 4.420 -2.051 -9.498 1.00 86.50 81 ARG A C 1
ATOM 643 O O . ARG A 1 81 ? 4.841 -3.182 -9.287 1.00 86.50 81 ARG A O 1
ATOM 650 N N . TYR A 1 82 ? 3.940 -1.259 -8.551 1.00 90.75 82 TYR A N 1
ATOM 651 C CA . TYR A 1 82 ? 3.858 -1.686 -7.167 1.00 90.75 82 TYR A CA 1
ATOM 652 C C . TYR A 1 82 ? 2.425 -2.045 -6.808 1.00 90.75 82 TYR A C 1
ATOM 654 O O . TYR A 1 82 ? 1.503 -1.253 -7.021 1.00 90.75 82 TYR A O 1
ATOM 662 N N . ASN A 1 83 ? 2.258 -3.223 -6.220 1.00 91.75 83 ASN A N 1
ATOM 663 C CA . ASN A 1 83 ? 1.001 -3.660 -5.642 1.00 91.75 83 ASN A CA 1
ATOM 664 C C . ASN A 1 83 ? 1.094 -3.696 -4.118 1.00 91.75 83 ASN A C 1
ATOM 666 O O . ASN A 1 83 ? 2.163 -3.890 -3.538 1.00 91.75 83 ASN A O 1
ATOM 670 N N . ILE A 1 84 ? -0.049 -3.511 -3.469 1.00 92.81 84 ILE A N 1
ATOM 671 C CA . ILE A 1 84 ? -0.175 -3.563 -2.020 1.00 92.81 84 ILE A CA 1
ATOM 672 C C . ILE A 1 84 ? -1.214 -4.609 -1.687 1.00 92.81 84 ILE A C 1
ATOM 674 O O . ILE A 1 84 ? -2.372 -4.478 -2.083 1.00 92.81 84 ILE A O 1
ATOM 678 N N . LYS A 1 85 ? -0.799 -5.581 -0.884 1.00 92.94 85 LYS A N 1
ATOM 679 C CA . LYS A 1 85 ? -1.680 -6.576 -0.297 1.00 92.94 85 LYS A CA 1
ATOM 680 C C . LYS A 1 85 ? -1.704 -6.393 1.210 1.00 92.94 85 LYS A C 1
ATOM 682 O O . LYS A 1 85 ? -0.657 -6.429 1.852 1.00 92.94 85 LYS A O 1
ATOM 687 N N . ILE A 1 86 ? -2.882 -6.170 1.783 1.00 90.94 86 ILE A N 1
ATOM 688 C CA . ILE A 1 86 ? -3.024 -5.968 3.226 1.00 90.94 86 ILE A CA 1
ATOM 689 C C . ILE A 1 86 ? -3.459 -7.257 3.904 1.00 90.94 86 ILE A C 1
ATOM 691 O O . ILE A 1 86 ? -4.439 -7.887 3.515 1.00 90.94 86 ILE A O 1
ATOM 695 N N . TYR A 1 87 ? -2.750 -7.597 4.971 1.00 87.69 87 TYR A N 1
ATOM 696 C CA . TYR A 1 87 ? -3.000 -8.749 5.814 1.00 87.69 87 TYR A CA 1
ATOM 697 C C . TYR A 1 87 ? -3.461 -8.290 7.198 1.00 87.69 87 TYR A C 1
ATOM 699 O O . TYR A 1 87 ? -2.666 -7.776 7.982 1.00 87.69 87 TYR A O 1
ATOM 707 N N . ILE A 1 88 ? -4.744 -8.472 7.511 1.00 84.44 88 ILE A N 1
ATOM 708 C CA . ILE A 1 88 ? -5.312 -8.089 8.812 1.00 84.44 88 ILE A CA 1
ATOM 709 C C . ILE A 1 88 ? -5.432 -9.317 9.712 1.00 84.44 88 ILE A C 1
ATOM 711 O O . ILE A 1 88 ? -5.943 -10.353 9.288 1.00 84.44 88 ILE A O 1
ATOM 715 N N . GLY A 1 89 ? -5.013 -9.192 10.971 1.00 78.12 89 GLY A N 1
ATOM 716 C CA . GLY A 1 89 ? -5.219 -10.226 11.987 1.00 78.12 89 GLY A CA 1
ATOM 717 C C . GLY A 1 89 ? -6.668 -10.242 12.452 1.00 78.12 89 GLY A C 1
ATOM 718 O O . GLY A 1 89 ? -7.230 -9.164 12.591 1.00 78.12 89 GLY A O 1
ATOM 719 N N . ILE A 1 90 ? -7.256 -11.430 12.673 1.00 65.69 90 ILE A N 1
ATOM 720 C CA . ILE A 1 90 ? -8.694 -11.628 12.971 1.00 65.69 90 ILE A CA 1
ATOM 721 C C . ILE A 1 90 ? -9.334 -10.427 13.682 1.00 65.69 90 ILE A C 1
ATOM 723 O O . ILE A 1 90 ? -9.126 -10.198 14.874 1.00 65.69 90 ILE A O 1
ATOM 727 N N . ASP A 1 91 ? -10.193 -9.735 12.942 1.00 63.50 91 ASP A N 1
ATOM 728 C CA . ASP A 1 91 ? -11.172 -8.799 13.469 1.00 63.50 91 ASP A CA 1
ATOM 729 C C . ASP A 1 91 ? -12.500 -9.555 13.597 1.00 63.50 91 ASP A C 1
ATOM 731 O O . ASP A 1 91 ? -13.036 -10.043 12.599 1.00 63.50 91 ASP A O 1
ATOM 735 N N . LYS A 1 92 ? -13.032 -9.671 14.821 1.00 62.03 92 LYS A N 1
ATOM 736 C CA . LYS A 1 92 ? -14.288 -10.394 15.097 1.00 62.03 92 LYS A CA 1
ATOM 737 C C . LYS A 1 92 ? -15.467 -9.893 14.251 1.00 62.03 92 LYS A C 1
ATOM 739 O O . LYS A 1 92 ? -16.392 -10.665 14.022 1.00 62.03 92 LYS A O 1
ATOM 744 N N . ASN A 1 93 ? -15.432 -8.644 13.779 1.00 65.56 93 ASN A N 1
ATOM 745 C CA . ASN A 1 93 ? -16.572 -7.993 13.131 1.00 65.56 93 ASN A CA 1
ATOM 746 C C . ASN A 1 93 ? -16.342 -7.638 11.650 1.00 65.56 93 ASN A C 1
ATOM 748 O O . ASN A 1 93 ? -17.218 -7.028 11.035 1.00 65.56 93 ASN A O 1
ATOM 752 N N . ASN A 1 94 ? -15.201 -8.017 11.054 1.00 69.38 94 ASN A N 1
ATOM 753 C CA . ASN A 1 94 ? -14.807 -7.649 9.680 1.00 69.38 94 ASN A CA 1
ATOM 754 C C . ASN A 1 94 ? -14.818 -6.132 9.384 1.00 69.38 94 ASN A C 1
ATOM 756 O O . ASN A 1 94 ? -14.781 -5.725 8.217 1.00 69.38 94 ASN A O 1
ATOM 760 N N . CYS A 1 95 ? -14.862 -5.287 10.414 1.00 80.31 95 CYS A N 1
ATOM 761 C CA . CYS A 1 95 ? -14.879 -3.835 10.288 1.00 80.31 95 CYS A CA 1
ATOM 762 C C . CYS A 1 95 ? -13.607 -3.344 9.596 1.00 80.31 95 CYS A C 1
ATOM 764 O O . CYS A 1 95 ? -13.680 -2.532 8.681 1.00 80.31 95 CYS A O 1
ATOM 766 N N . ALA A 1 96 ? -12.455 -3.909 9.952 1.00 84.25 96 ALA A N 1
ATOM 767 C CA . ALA A 1 96 ? -11.171 -3.510 9.408 1.00 84.25 96 ALA A CA 1
ATOM 768 C C . ALA A 1 96 ? -11.076 -3.726 7.890 1.00 84.25 96 ALA A C 1
ATOM 770 O O . ALA A 1 96 ? -10.654 -2.836 7.150 1.00 84.25 96 ALA A O 1
ATOM 771 N N . LYS A 1 97 ? -11.533 -4.887 7.405 1.00 87.56 97 LYS A N 1
ATOM 772 C CA . LYS A 1 97 ? -11.551 -5.184 5.969 1.00 87.56 97 LYS A CA 1
ATOM 773 C C . LYS A 1 97 ? -12.456 -4.214 5.215 1.00 87.56 97 LYS A C 1
ATOM 775 O O . LYS A 1 97 ? -12.045 -3.685 4.185 1.00 87.56 97 LYS A O 1
ATOM 780 N N . ARG A 1 98 ? -13.664 -3.964 5.733 1.00 88.94 98 ARG A N 1
ATOM 781 C CA . ARG A 1 98 ? -14.610 -3.021 5.123 1.00 88.94 98 ARG A CA 1
ATOM 782 C C . ARG A 1 98 ? -14.009 -1.620 5.035 1.00 88.94 98 ARG A C 1
ATOM 784 O O . ARG A 1 98 ? -14.002 -1.049 3.951 1.00 88.94 98 ARG A O 1
ATOM 791 N N . THR A 1 99 ? -13.435 -1.129 6.131 1.00 89.56 99 THR A N 1
ATOM 792 C CA . THR A 1 99 ? -12.772 0.177 6.180 1.00 89.56 99 THR A CA 1
ATOM 793 C C . THR A 1 99 ? -11.692 0.294 5.107 1.00 89.56 99 THR A C 1
ATOM 795 O O . THR A 1 99 ? -11.676 1.261 4.361 1.00 89.56 99 THR A O 1
ATOM 798 N N . LEU A 1 100 ? -10.808 -0.694 4.953 1.00 90.44 100 LEU A N 1
ATOM 799 C CA . LEU A 1 100 ? -9.769 -0.636 3.915 1.00 90.44 100 LEU A CA 1
ATOM 800 C C . LEU A 1 100 ? -10.352 -0.607 2.492 1.00 90.44 100 LEU A C 1
ATOM 802 O O . LEU A 1 100 ? -9.880 0.154 1.643 1.00 90.44 100 LEU A O 1
ATOM 806 N N . MET A 1 101 ? -11.403 -1.391 2.241 1.00 90.94 101 MET A N 1
ATOM 807 C CA . MET A 1 101 ? -12.079 -1.429 0.941 1.00 90.94 101 MET A CA 1
ATOM 808 C C . MET A 1 101 ? -12.771 -0.105 0.598 1.00 90.94 101 MET A C 1
ATOM 810 O O . MET A 1 101 ? -12.708 0.324 -0.553 1.00 90.94 101 MET A O 1
ATOM 814 N N . GLU A 1 102 ? -13.372 0.580 1.575 1.00 92.44 102 GLU A N 1
ATOM 815 C CA . GLU A 1 102 ? -13.973 1.914 1.398 1.00 92.44 102 GLU A CA 1
ATOM 816 C C . GLU A 1 102 ? -12.942 2.967 0.958 1.00 92.44 102 GLU A C 1
ATOM 818 O O . GLU A 1 102 ? -13.275 3.923 0.258 1.00 92.44 102 GLU A O 1
ATOM 823 N N . TYR A 1 103 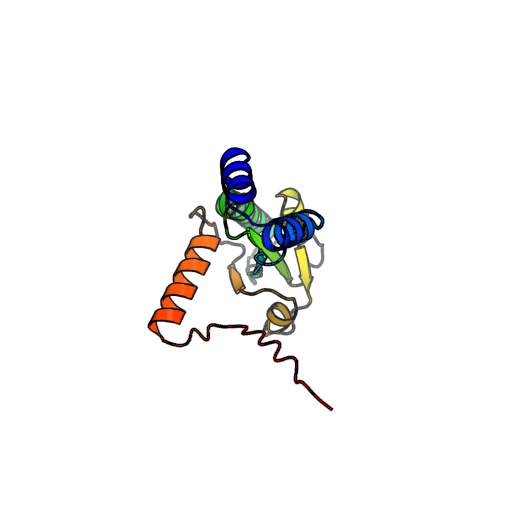? -11.666 2.758 1.288 1.00 91.62 103 TYR A N 1
ATOM 824 C CA . TYR A 1 103 ? -10.550 3.591 0.838 1.00 91.62 103 TYR A CA 1
ATOM 825 C C . TYR A 1 103 ? -9.912 3.094 -0.473 1.00 91.62 103 TYR A C 1
ATOM 827 O O . TYR A 1 103 ? -8.865 3.595 -0.883 1.00 91.62 103 TYR A O 1
ATOM 835 N N . GLY A 1 104 ? -10.534 2.143 -1.175 1.00 90.38 104 GLY A N 1
ATOM 836 C CA . GLY A 1 104 ? -10.055 1.635 -2.466 1.00 90.38 104 GLY A CA 1
ATOM 837 C C . GLY A 1 104 ? -8.868 0.675 -2.358 1.00 90.38 104 GLY A C 1
ATOM 838 O O . GLY A 1 104 ? -8.159 0.445 -3.345 1.00 90.38 104 GLY A O 1
ATOM 839 N N . ILE A 1 105 ? -8.629 0.115 -1.170 1.00 90.19 105 ILE A N 1
ATOM 840 C CA . ILE A 1 105 ? -7.646 -0.946 -0.971 1.00 90.19 105 ILE A CA 1
ATOM 841 C C . ILE A 1 105 ? -8.379 -2.277 -1.114 1.00 90.19 105 ILE A C 1
ATOM 843 O O . ILE A 1 105 ? -9.121 -2.699 -0.232 1.00 90.19 105 ILE A O 1
ATOM 847 N N . VAL A 1 106 ? -8.221 -2.897 -2.282 1.00 88.81 106 VAL A N 1
ATOM 848 C CA . VAL A 1 106 ? -9.040 -4.044 -2.703 1.00 88.81 106 VAL A CA 1
ATOM 849 C C . VAL A 1 106 ? -8.415 -5.395 -2.367 1.00 88.81 106 VAL A C 1
ATOM 851 O O . VAL A 1 106 ? -9.144 -6.354 -2.122 1.00 88.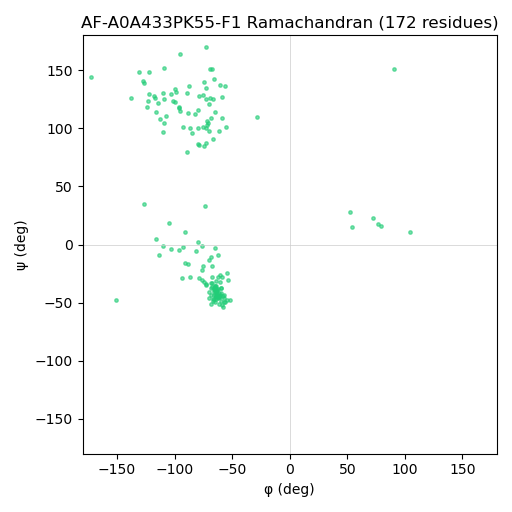81 106 VAL A O 1
ATOM 854 N N . ASP A 1 107 ? -7.085 -5.476 -2.316 1.00 91.19 107 ASP A N 1
ATOM 855 C CA . ASP A 1 107 ? -6.370 -6.708 -1.989 1.00 91.19 107 ASP A CA 1
ATOM 856 C C . ASP A 1 107 ? -6.168 -6.800 -0.473 1.00 91.19 107 ASP A C 1
ATOM 858 O O . ASP A 1 107 ? -5.140 -6.406 0.081 1.00 91.19 107 ASP A O 1
ATOM 862 N N . VAL A 1 108 ? -7.233 -7.226 0.210 1.00 90.31 108 VAL A N 1
ATOM 863 C CA . VAL A 1 108 ? -7.296 -7.323 1.670 1.00 90.31 108 VAL A CA 1
ATOM 864 C C . VAL A 1 108 ? -7.658 -8.740 2.082 1.00 90.31 108 VAL A C 1
ATOM 866 O O . VAL A 1 108 ? -8.764 -9.237 1.824 1.00 90.31 108 VAL A O 1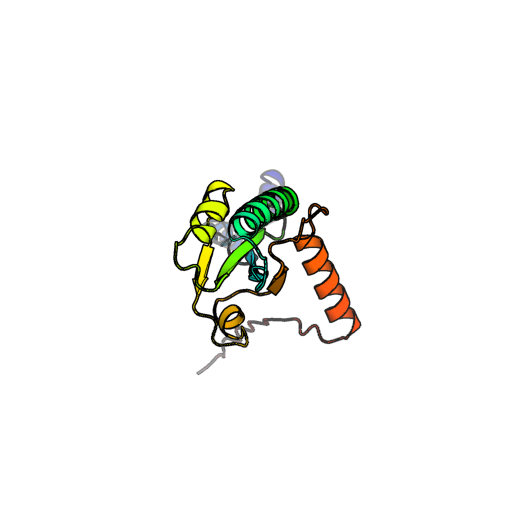
ATOM 869 N N . GLU A 1 109 ? -6.742 -9.366 2.809 1.00 88.19 109 GLU A N 1
ATOM 870 C CA . GLU A 1 109 ? -6.887 -10.714 3.319 1.00 88.19 109 GLU A CA 1
ATOM 871 C C . GLU A 1 109 ? -6.870 -10.731 4.852 1.00 88.19 109 GLU A C 1
ATOM 873 O O . GLU A 1 109 ? -5.981 -10.193 5.509 1.00 88.19 109 GLU A O 1
ATOM 878 N N . THR A 1 110 ? -7.886 -11.358 5.435 1.00 84.06 110 THR A N 1
ATOM 879 C CA . THR A 1 110 ? -7.994 -11.579 6.879 1.00 84.06 110 THR A CA 1
ATOM 8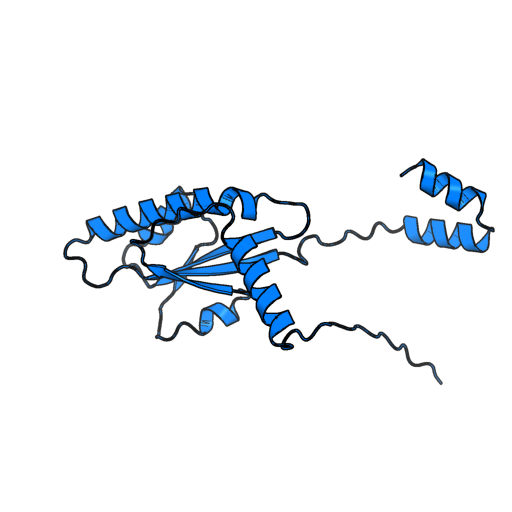80 C C . THR A 1 110 ? -7.331 -12.899 7.240 1.00 84.06 110 THR A C 1
ATOM 882 O O . THR A 1 110 ? -7.638 -13.923 6.629 1.00 84.06 110 THR A O 1
ATOM 885 N N . MET A 1 111 ? -6.461 -12.898 8.245 1.00 78.44 111 MET A N 1
ATOM 886 C CA . MET A 1 111 ? -5.703 -14.072 8.661 1.00 78.44 111 MET A CA 1
ATOM 887 C C . MET A 1 111 ? -5.775 -14.298 10.165 1.00 78.44 111 MET A C 1
ATOM 889 O O . MET A 1 111 ? -5.822 -13.367 10.969 1.00 78.44 111 MET A O 1
ATOM 893 N N . VAL A 1 112 ? -5.718 -15.571 10.545 1.00 73.06 112 VAL A N 1
ATOM 894 C CA . VAL A 1 112 ? -5.371 -15.971 11.907 1.00 73.06 112 VAL A CA 1
ATOM 895 C C . VAL A 1 112 ? -3.854 -15.947 12.015 1.00 73.06 112 VAL A C 1
ATOM 897 O O . VAL A 1 112 ? -3.176 -16.727 11.348 1.00 73.06 112 VAL A O 1
ATOM 900 N N . PHE A 1 113 ? -3.313 -15.023 12.806 1.00 67.00 113 PHE A N 1
ATOM 901 C CA . PHE A 1 113 ? -1.877 -14.989 13.059 1.00 67.00 113 PHE A CA 1
ATOM 902 C C . PHE A 1 113 ? -1.531 -15.901 14.232 1.00 67.00 113 PHE A C 1
ATOM 904 O O . PHE A 1 113 ? -1.636 -15.497 15.390 1.00 67.00 113 PHE A O 1
ATOM 911 N N . ASP A 1 114 ? -1.042 -17.095 13.911 1.00 59.75 114 ASP A N 1
ATOM 912 C CA . ASP A 1 114 ? -0.165 -17.838 14.810 1.00 59.75 114 ASP A CA 1
ATOM 913 C C . ASP A 1 114 ? 1.222 -17.208 14.644 1.00 59.75 114 ASP A C 1
ATOM 915 O O . ASP A 1 114 ? 1.875 -17.377 13.616 1.00 59.75 114 ASP A O 1
ATOM 919 N N . TYR A 1 115 ? 1.612 -16.346 15.580 1.00 54.41 115 TYR A N 1
ATOM 920 C CA . TYR A 1 115 ? 2.884 -15.623 15.524 1.00 54.41 115 TYR A CA 1
ATOM 921 C C . TYR A 1 115 ? 4.066 -16.610 15.401 1.00 54.41 115 TYR A C 1
ATOM 923 O O . TYR A 1 115 ? 4.071 -17.589 16.152 1.00 54.41 115 TYR A O 1
ATOM 931 N N . PRO A 1 116 ? 5.086 -16.377 14.537 1.00 53.25 116 PRO A N 1
ATOM 932 C CA . PRO A 1 116 ? 5.384 -15.178 13.732 1.00 53.25 116 PRO A CA 1
ATOM 933 C C . PRO A 1 116 ? 4.846 -15.208 12.275 1.00 53.25 116 PRO A C 1
ATOM 935 O O . PRO A 1 116 ? 4.523 -16.272 11.749 1.00 53.25 116 PRO A O 1
ATOM 938 N N . PRO A 1 117 ? 4.784 -14.052 11.574 1.00 56.53 117 PRO A N 1
ATOM 939 C CA . PRO A 1 117 ? 4.091 -13.865 10.285 1.00 56.53 117 PRO A CA 1
ATOM 940 C C . PRO A 1 117 ? 4.782 -14.487 9.048 1.00 56.53 117 PRO A C 1
ATOM 942 O O . PRO A 1 117 ? 4.658 -13.963 7.941 1.00 56.53 117 PRO A O 1
ATOM 945 N N . GLY A 1 118 ? 5.480 -15.619 9.195 1.00 55.94 118 GLY A N 1
ATOM 946 C CA . GLY A 1 118 ? 6.221 -16.273 8.104 1.00 55.94 118 GLY A CA 1
ATOM 947 C C . GLY A 1 118 ? 5.375 -16.553 6.853 1.00 55.94 118 GLY A C 1
ATOM 948 O O . GLY A 1 118 ? 5.865 -16.418 5.738 1.00 55.94 118 GLY A O 1
ATOM 949 N N . ARG A 1 119 ? 4.069 -16.799 7.023 1.00 61.62 119 ARG A N 1
ATOM 950 C CA . ARG A 1 119 ? 3.143 -17.132 5.924 1.00 61.62 119 ARG A CA 1
ATOM 951 C C . ARG A 1 119 ? 2.854 -15.991 4.943 1.00 61.62 119 ARG A C 1
ATOM 953 O O . ARG A 1 119 ? 2.209 -16.227 3.925 1.00 61.62 119 ARG A O 1
ATOM 960 N N . ALA A 1 120 ? 3.251 -14.754 5.245 1.00 59.53 120 ALA A N 1
ATOM 961 C CA . ALA A 1 120 ? 3.064 -13.641 4.315 1.00 59.53 120 ALA A CA 1
ATOM 962 C C . ALA A 1 120 ? 4.066 -13.703 3.143 1.00 59.53 120 ALA A C 1
ATOM 964 O O . ALA A 1 120 ? 3.701 -13.364 2.018 1.00 59.53 120 ALA A O 1
ATOM 965 N N . TYR A 1 121 ? 5.284 -14.211 3.380 1.00 61.06 121 TYR A N 1
ATOM 966 C CA . TYR A 1 121 ? 6.272 -14.470 2.323 1.00 61.06 121 TYR A CA 1
ATOM 967 C C . TYR A 1 121 ? 5.815 -15.579 1.370 1.00 61.06 121 TYR A C 1
ATOM 969 O O . TYR A 1 121 ? 5.935 -15.439 0.155 1.00 61.06 121 TYR A O 1
ATOM 977 N N . ASP A 1 122 ? 5.183 -16.628 1.904 1.00 68.69 122 ASP A N 1
ATOM 978 C CA . ASP A 1 122 ? 4.668 -17.765 1.124 1.00 68.69 122 ASP A CA 1
ATOM 979 C C . ASP A 1 122 ? 3.583 -17.375 0.101 1.00 68.69 122 ASP A C 1
ATOM 981 O O . ASP A 1 122 ? 3.165 -18.185 -0.724 1.00 68.69 122 ASP A O 1
ATOM 985 N N . ARG A 1 123 ? 3.099 -16.130 0.147 1.00 77.06 123 ARG A N 1
ATOM 986 C CA . ARG A 1 123 ? 1.994 -15.625 -0.676 1.00 77.06 123 ARG A CA 1
ATOM 987 C C . ARG A 1 123 ? 2.443 -14.713 -1.812 1.00 77.06 123 ARG A C 1
ATOM 989 O O . ARG A 1 123 ? 1.623 -13.980 -2.361 1.00 77.06 123 ARG A O 1
ATOM 996 N N . GLY A 1 124 ? 3.724 -14.772 -2.170 1.00 83.38 124 GLY A N 1
ATOM 997 C CA . GLY A 1 124 ? 4.268 -14.080 -3.339 1.00 83.38 124 GLY A CA 1
ATOM 998 C C . GLY A 1 124 ? 4.540 -12.592 -3.123 1.00 83.38 124 GLY A C 1
ATOM 999 O O . GLY A 1 124 ? 4.720 -11.867 -4.096 1.00 83.38 124 GLY A O 1
ATOM 1000 N N . CYS A 1 125 ? 4.577 -12.127 -1.871 1.00 88.75 125 CYS A N 1
ATOM 1001 C CA . CYS A 1 125 ? 5.042 -10.781 -1.550 1.00 88.75 125 CYS A CA 1
ATOM 1002 C C . CYS A 1 125 ? 6.577 -10.745 -1.553 1.00 88.75 125 CYS A C 1
ATOM 1004 O O . CYS A 1 125 ? 7.214 -11.538 -0.862 1.00 88.75 125 CYS A O 1
ATOM 1006 N N . GLN A 1 126 ? 7.168 -9.803 -2.290 1.00 89.69 126 GLN A N 1
ATOM 1007 C CA . GLN A 1 126 ? 8.617 -9.566 -2.296 1.00 89.69 126 GLN A CA 1
ATOM 1008 C C . GLN A 1 126 ? 9.063 -8.826 -1.031 1.00 89.69 126 GLN A C 1
ATOM 1010 O O . GLN A 1 126 ? 10.172 -9.033 -0.542 1.00 89.69 126 GLN A O 1
ATOM 1015 N N . TYR A 1 127 ? 8.174 -7.996 -0.485 1.00 89.94 127 TYR A N 1
ATOM 1016 C CA . TYR A 1 127 ? 8.412 -7.214 0.719 1.00 89.94 127 TYR A CA 1
ATOM 1017 C C . TYR A 1 127 ? 7.302 -7.440 1.728 1.00 89.94 127 TYR A C 1
ATOM 1019 O O . TYR A 1 127 ? 6.128 -7.472 1.361 1.00 89.94 127 TYR A O 1
ATOM 1027 N N . ILE A 1 128 ? 7.672 -7.528 3.004 1.00 89.12 128 ILE A N 1
ATOM 1028 C CA . ILE A 1 128 ? 6.732 -7.509 4.122 1.00 89.12 128 ILE A CA 1
ATOM 1029 C C . ILE A 1 128 ? 7.022 -6.285 4.983 1.00 89.12 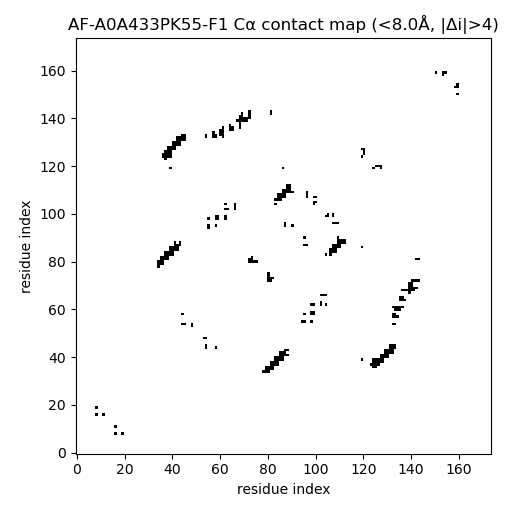128 ILE A C 1
ATOM 1031 O O . ILE A 1 128 ? 8.149 -6.095 5.440 1.00 89.12 128 ILE A O 1
ATOM 1035 N N . VAL A 1 129 ? 5.997 -5.469 5.219 1.00 90.44 129 VAL A N 1
ATOM 1036 C CA . VAL A 1 129 ? 6.080 -4.255 6.032 1.00 90.44 129 VAL A CA 1
ATOM 1037 C C . VAL A 1 129 ? 5.081 -4.346 7.177 1.00 90.44 129 VAL A C 1
ATOM 1039 O O . VAL A 1 129 ? 3.900 -4.635 6.980 1.00 90.44 129 VAL A O 1
ATOM 1042 N N . LEU A 1 130 ? 5.566 -4.098 8.390 1.00 88.62 130 LEU A N 1
ATOM 1043 C CA . LEU A 1 130 ? 4.750 -4.053 9.596 1.00 88.62 130 LEU A CA 1
ATOM 1044 C C . LEU A 1 130 ? 4.508 -2.587 9.956 1.00 88.62 130 LEU A C 1
ATOM 1046 O O . LEU A 1 130 ? 5.464 -1.838 10.152 1.00 88.62 130 LEU A O 1
ATOM 1050 N N . PHE A 1 131 ? 3.245 -2.190 10.065 1.00 89.25 131 PHE A N 1
ATOM 1051 C CA . PHE A 1 131 ? 2.863 -0.862 10.546 1.00 89.25 131 PHE A CA 1
ATOM 1052 C C . PHE A 1 131 ? 1.962 -0.996 11.764 1.00 89.25 131 PHE A C 1
ATOM 1054 O O . PHE A 1 131 ? 1.194 -1.944 11.845 1.00 89.25 131 PHE A O 1
ATOM 1061 N N . GLY A 1 132 ? 2.026 -0.049 12.697 1.00 85.31 132 GLY A N 1
ATOM 1062 C CA . GLY A 1 132 ? 0.924 0.150 13.638 1.00 85.31 132 GLY A CA 1
ATOM 1063 C C . GLY A 1 132 ? -0.292 0.722 12.905 1.00 85.31 132 GLY A C 1
ATOM 1064 O O . GLY A 1 132 ? -0.136 1.422 11.903 1.00 85.31 132 GLY A O 1
ATOM 1065 N N . ASP A 1 133 ? -1.502 0.432 13.379 1.00 82.19 133 ASP A N 1
ATOM 1066 C CA . ASP A 1 133 ? -2.722 1.057 12.845 1.00 82.19 133 ASP A CA 1
ATOM 1067 C C . ASP A 1 133 ? -2.810 2.562 13.144 1.00 82.19 133 ASP A C 1
ATOM 1069 O O . ASP A 1 133 ? -3.535 3.286 12.468 1.00 82.19 133 ASP A O 1
ATOM 1073 N N . ASP A 1 134 ? -2.045 3.045 14.119 1.00 86.00 134 ASP A N 1
ATOM 1074 C CA . ASP A 1 134 ? -1.886 4.449 14.499 1.00 86.00 134 ASP A CA 1
ATOM 1075 C C . ASP A 1 134 ? -0.887 5.224 13.617 1.00 86.00 134 ASP A C 1
ATOM 1077 O O . ASP A 1 134 ? -0.748 6.446 13.742 1.00 86.00 134 ASP A O 1
ATOM 1081 N N . VAL A 1 135 ? -0.202 4.541 12.695 1.00 90.88 135 VAL A N 1
ATOM 1082 C CA . VAL A 1 135 ? 0.759 5.161 11.780 1.00 90.88 135 VAL A CA 1
ATOM 1083 C C . VAL A 1 135 ? 0.040 5.990 10.716 1.00 90.88 135 VAL A C 1
ATOM 1085 O O . VAL A 1 135 ? -0.896 5.543 10.056 1.00 90.88 135 VAL A O 1
ATOM 1088 N N . VAL A 1 136 ? 0.553 7.199 10.479 1.00 94.50 136 VAL A N 1
ATOM 1089 C CA . VAL A 1 136 ? 0.141 8.058 9.363 1.00 94.50 136 VAL A CA 1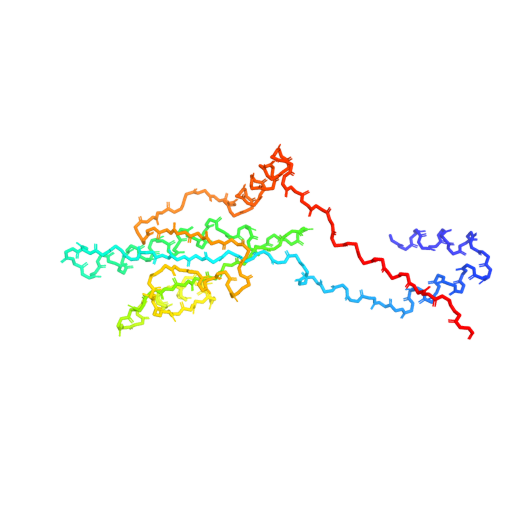
ATOM 1090 C C . VAL A 1 136 ? 1.325 8.250 8.427 1.00 94.50 136 VAL A C 1
ATOM 1092 O O . VAL A 1 136 ? 2.324 8.879 8.785 1.00 94.50 136 VAL A O 1
ATOM 1095 N N . LEU A 1 137 ? 1.203 7.728 7.209 1.00 95.62 137 LEU A N 1
ATOM 1096 C CA . LEU A 1 137 ? 2.221 7.868 6.175 1.00 95.62 137 LEU A CA 1
ATOM 1097 C C . LEU A 1 137 ? 2.186 9.287 5.598 1.00 95.62 137 LEU A C 1
ATOM 1099 O O . LEU A 1 137 ? 1.138 9.788 5.199 1.00 95.62 137 LEU A O 1
ATOM 1103 N N . LYS A 1 138 ? 3.345 9.951 5.560 1.00 96.12 138 LYS A N 1
ATOM 1104 C CA . LYS A 1 138 ? 3.474 11.346 5.087 1.00 96.12 138 LYS A CA 1
ATOM 1105 C C . LYS A 1 138 ? 4.288 11.493 3.805 1.00 96.12 138 LYS A C 1
ATOM 1107 O O . LYS A 1 138 ? 4.347 12.579 3.237 1.00 96.12 138 LYS A O 1
ATOM 1112 N N . THR A 1 139 ? 4.931 10.419 3.364 1.00 94.88 139 THR A N 1
ATOM 1113 C CA . THR A 1 139 ? 5.892 10.458 2.262 1.00 94.88 139 THR A CA 1
ATOM 1114 C C . THR A 1 139 ? 5.286 9.806 1.033 1.00 94.88 139 THR A C 1
ATOM 1116 O O . THR A 1 139 ? 5.108 8.592 1.002 1.00 94.88 139 THR A O 1
ATOM 1119 N N . ASN A 1 140 ? 4.993 10.608 0.011 1.00 94.56 140 ASN A N 1
ATOM 1120 C CA . ASN A 1 140 ? 4.568 10.098 -1.290 1.00 94.56 140 ASN A CA 1
ATOM 1121 C C . ASN A 1 140 ? 5.698 9.310 -1.958 1.00 94.56 140 ASN A C 1
ATOM 1123 O O . ASN A 1 140 ? 6.863 9.715 -1.891 1.00 94.56 140 ASN A O 1
ATOM 1127 N N . GLY A 1 141 ? 5.346 8.228 -2.649 1.00 91.81 141 GLY A N 1
ATOM 1128 C CA . GLY A 1 141 ? 6.326 7.430 -3.382 1.00 91.81 141 GLY A CA 1
ATOM 1129 C C . GLY A 1 141 ? 7.234 6.602 -2.471 1.00 91.81 141 GLY A C 1
ATOM 1130 O O . GLY A 1 141 ? 8.379 6.332 -2.824 1.00 91.81 141 GLY A O 1
ATOM 1131 N N . TRP A 1 142 ? 6.812 6.305 -1.237 1.00 94.31 142 TRP A N 1
ATOM 1132 C CA . TRP A 1 142 ? 7.692 5.625 -0.284 1.00 94.31 142 TRP A CA 1
ATOM 1133 C C . TRP A 1 142 ? 8.004 4.190 -0.708 1.00 94.31 142 TRP A C 1
ATOM 1135 O O . TRP A 1 142 ? 9.074 3.701 -0.361 1.00 94.31 142 TRP A O 1
ATOM 1145 N N . ILE A 1 143 ? 7.111 3.533 -1.459 1.00 93.31 143 ILE A N 1
ATOM 1146 C CA . ILE A 1 143 ? 7.296 2.140 -1.869 1.00 93.31 143 ILE A CA 1
ATOM 1147 C C . ILE A 1 143 ? 8.450 2.042 -2.861 1.00 93.31 143 ILE A C 1
ATOM 1149 O O . ILE A 1 143 ? 9.379 1.270 -2.641 1.00 93.31 143 ILE A O 1
ATOM 1153 N N . SER A 1 144 ? 8.428 2.870 -3.909 1.00 92.31 144 SER A N 1
ATOM 1154 C CA . SER A 1 144 ? 9.510 2.912 -4.897 1.00 92.31 144 SER A CA 1
ATOM 1155 C C . SER A 1 144 ? 10.840 3.300 -4.264 1.00 92.31 144 SER A C 1
ATOM 1157 O O . SER A 1 144 ? 11.848 2.643 -4.489 1.00 92.31 144 SER A O 1
ATOM 1159 N N . ARG A 1 145 ? 10.838 4.300 -3.379 1.00 93.06 145 ARG A N 1
ATOM 1160 C CA . ARG A 1 145 ? 12.049 4.706 -2.649 1.00 93.06 145 ARG A CA 1
ATOM 1161 C C . ARG A 1 145 ? 12.600 3.599 -1.756 1.00 93.06 145 ARG A C 1
ATOM 1163 O O . ARG A 1 145 ? 13.814 3.482 -1.620 1.00 93.06 145 ARG A O 1
ATOM 1170 N N . PHE A 1 146 ? 11.723 2.825 -1.119 1.00 93.81 146 PHE A N 1
ATOM 1171 C CA . PHE A 1 146 ? 12.126 1.685 -0.305 1.00 93.81 146 PHE A CA 1
ATOM 1172 C C . PHE A 1 146 ? 12.748 0.589 -1.174 1.00 93.81 146 PHE A C 1
ATOM 1174 O O . PHE A 1 146 ? 13.820 0.090 -0.839 1.00 93.81 146 PHE A O 1
ATOM 1181 N N . ASP A 1 147 ? 12.105 0.255 -2.295 1.00 91.94 147 ASP A N 1
ATOM 1182 C CA . ASP A 1 147 ? 12.609 -0.707 -3.277 1.00 91.94 147 ASP A CA 1
ATOM 1183 C C . ASP A 1 147 ? 13.995 -0.299 -3.802 1.00 91.94 147 ASP A C 1
ATOM 1185 O O . ASP A 1 147 ? 14.938 -1.089 -3.740 1.00 91.94 147 ASP A O 1
ATOM 1189 N N . ASP A 1 148 ? 14.155 0.959 -4.223 1.00 91.12 148 ASP A N 1
ATOM 1190 C CA . ASP A 1 148 ? 15.422 1.507 -4.718 1.00 91.12 148 ASP A CA 1
ATOM 1191 C C . ASP A 1 148 ? 16.523 1.459 -3.650 1.00 91.12 148 ASP A C 1
ATOM 1193 O O . ASP A 1 148 ? 17.645 1.023 -3.918 1.00 91.12 148 ASP A O 1
ATOM 1197 N N . ALA A 1 149 ? 16.204 1.861 -2.415 1.00 91.75 149 ALA A N 1
ATOM 1198 C CA . ALA A 1 149 ? 17.150 1.821 -1.304 1.00 91.75 149 ALA A CA 1
ATOM 1199 C C . ALA A 1 149 ? 17.576 0.384 -0.970 1.00 91.75 149 ALA A C 1
ATOM 1201 O O . ALA A 1 149 ? 18.754 0.126 -0.722 1.00 91.75 149 ALA A O 1
ATOM 1202 N N . PHE A 1 150 ? 16.638 -0.565 -0.995 1.00 90.31 150 PHE A N 1
ATOM 1203 C CA . PHE A 1 150 ? 16.940 -1.972 -0.761 1.00 90.31 150 PHE A CA 1
ATOM 1204 C C . PHE A 1 150 ? 17.869 -2.538 -1.843 1.00 90.31 150 PHE A C 1
ATOM 1206 O O . PHE A 1 150 ? 18.852 -3.205 -1.519 1.00 90.31 150 PHE A O 1
ATOM 1213 N N . HIS A 1 151 ? 17.608 -2.230 -3.117 1.00 87.50 151 HIS A N 1
ATOM 1214 C CA . HIS A 1 151 ? 18.474 -2.639 -4.224 1.00 87.50 151 HIS A CA 1
ATOM 1215 C C . HIS A 1 151 ? 19.875 -2.029 -4.112 1.00 87.50 151 HIS A C 1
ATOM 1217 O O . HIS A 1 151 ? 20.864 -2.744 -4.276 1.00 87.50 151 HIS A O 1
ATOM 1223 N N . ALA A 1 152 ? 19.980 -0.741 -3.768 1.00 88.56 152 ALA A N 1
ATOM 1224 C CA . ALA A 1 152 ? 21.267 -0.084 -3.548 1.00 88.56 152 ALA A CA 1
ATOM 1225 C C . ALA A 1 152 ? 22.085 -0.783 -2.446 1.00 88.56 152 ALA A C 1
ATOM 1227 O O . ALA A 1 152 ? 23.263 -1.082 -2.648 1.00 88.56 152 ALA A O 1
ATOM 1228 N N . LEU A 1 153 ? 21.445 -1.132 -1.324 1.00 88.44 153 LEU A N 1
ATOM 1229 C CA . LEU A 1 153 ? 22.083 -1.867 -0.227 1.00 88.44 153 LEU A CA 1
ATOM 1230 C C . LEU A 1 153 ? 22.505 -3.286 -0.629 1.00 88.44 153 LEU A C 1
ATOM 1232 O O . LEU A 1 153 ? 23.550 -3.768 -0.191 1.00 88.44 153 LEU A O 1
ATOM 1236 N N . ALA A 1 154 ? 21.706 -3.974 -1.446 1.00 83.12 154 ALA A N 1
ATOM 1237 C CA . ALA A 1 154 ? 22.032 -5.316 -1.921 1.00 83.12 154 A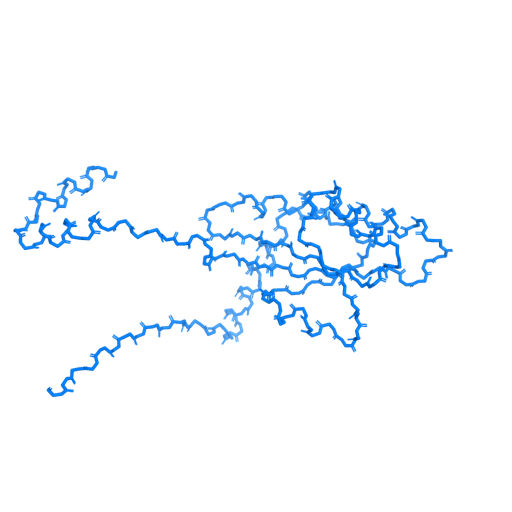LA A CA 1
ATOM 1238 C C . ALA A 1 154 ? 23.250 -5.320 -2.861 1.00 83.12 154 ALA A C 1
ATOM 1240 O O . ALA A 1 154 ? 24.064 -6.246 -2.804 1.00 83.12 154 ALA A O 1
ATOM 1241 N N . ILE A 1 155 ? 23.386 -4.283 -3.696 1.00 84.94 155 ILE A N 1
ATOM 1242 C CA . ILE A 1 155 ? 24.556 -4.066 -4.556 1.00 84.94 155 ILE A CA 1
ATOM 1243 C C . ILE A 1 155 ? 25.785 -3.756 -3.698 1.00 84.94 155 ILE A C 1
ATOM 1245 O O . ILE A 1 155 ? 26.819 -4.400 -3.865 1.00 84.94 155 ILE A O 1
ATOM 1249 N N . GLU A 1 156 ? 25.665 -2.829 -2.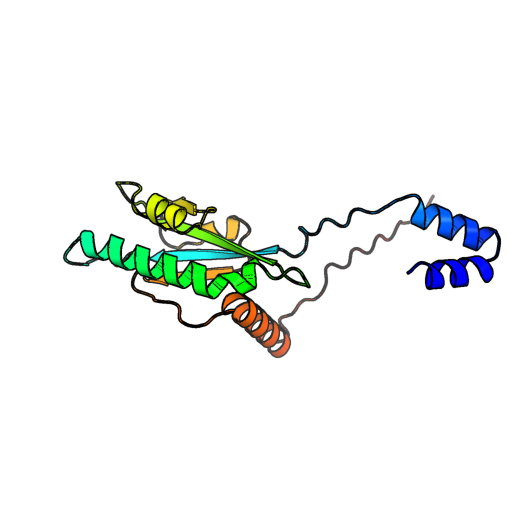742 1.00 87.69 156 GLU A N 1
ATOM 1250 C CA . GLU A 1 156 ? 26.760 -2.440 -1.843 1.00 87.69 156 GLU A CA 1
ATOM 1251 C C . GLU A 1 156 ? 27.311 -3.637 -1.057 1.00 87.69 156 GLU A C 1
ATOM 1253 O O . GLU A 1 156 ? 28.522 -3.827 -0.957 1.00 87.69 156 GLU A O 1
ATOM 1258 N N . LYS A 1 157 ? 26.423 -4.489 -0.536 1.00 83.56 157 LYS A N 1
ATOM 1259 C CA . LYS A 1 157 ? 26.806 -5.671 0.248 1.00 83.56 157 LYS A CA 1
ATOM 1260 C C . LYS A 1 157 ? 27.252 -6.860 -0.601 1.00 83.56 157 LYS A C 1
ATOM 1262 O O . LYS A 1 157 ? 27.548 -7.914 -0.042 1.00 83.56 157 LYS A O 1
ATOM 1267 N N . ASN A 1 158 ? 27.296 -6.710 -1.927 1.00 71.00 158 ASN A N 1
ATOM 1268 C CA . ASN A 1 158 ? 27.612 -7.771 -2.883 1.00 71.00 158 ASN A CA 1
ATOM 1269 C C . ASN A 1 158 ? 26.741 -9.032 -2.694 1.00 71.00 158 ASN A C 1
ATOM 1271 O O . ASN A 1 158 ? 27.154 -10.153 -2.981 1.00 71.00 158 ASN A O 1
ATOM 1275 N N . THR A 1 159 ? 25.522 -8.848 -2.181 1.00 60.41 159 THR A N 1
ATOM 1276 C CA . THR A 1 159 ? 24.514 -9.908 -2.040 1.00 60.41 159 THR A CA 1
ATOM 1277 C C . THR A 1 159 ? 23.584 -9.962 -3.251 1.00 60.41 159 THR A C 1
ATOM 1279 O O . THR A 1 159 ? 22.700 -10.812 -3.312 1.00 60.41 159 THR A O 1
ATOM 1282 N N . ALA A 1 160 ? 23.761 -9.059 -4.220 1.00 49.41 160 ALA A N 1
ATOM 1283 C CA . ALA A 1 160 ? 23.020 -9.047 -5.470 1.00 49.41 160 ALA A CA 1
ATOM 1284 C C . ALA A 1 160 ? 23.485 -10.194 -6.381 1.00 49.41 160 ALA A C 1
ATOM 1286 O O . ALA A 1 160 ? 24.350 -10.034 -7.239 1.00 49.41 160 ALA A O 1
ATOM 1287 N N . THR A 1 161 ? 22.886 -11.373 -6.221 1.00 44.88 161 THR A N 1
ATOM 1288 C CA . THR A 1 161 ? 22.950 -12.412 -7.252 1.00 44.88 161 THR A CA 1
ATOM 1289 C C . THR A 1 161 ? 22.028 -12.002 -8.410 1.00 44.88 161 THR A C 1
ATOM 1291 O O . THR A 1 161 ? 20.875 -12.409 -8.479 1.00 44.88 161 THR A O 1
ATOM 1294 N N . HIS A 1 162 ? 22.519 -11.176 -9.338 1.00 40.56 162 HIS A N 1
ATOM 1295 C CA . HIS A 1 162 ? 22.036 -11.235 -10.723 1.00 40.56 162 HIS A CA 1
ATOM 1296 C C . HIS A 1 162 ? 22.574 -12.572 -11.279 1.00 40.56 162 HIS A C 1
ATOM 1298 O O . HIS A 1 162 ? 23.763 -12.842 -11.181 1.00 40.56 162 HIS A O 1
ATOM 1304 N N . THR A 1 163 ? 21.813 -13.507 -11.849 1.00 35.78 163 THR A N 1
ATOM 1305 C CA . THR A 1 163 ? 20.840 -13.341 -12.930 1.00 35.78 163 THR A CA 1
ATOM 1306 C C . THR A 1 163 ? 20.094 -14.673 -13.111 1.00 35.78 163 THR A C 1
ATOM 1308 O O . THR A 1 163 ? 20.718 -15.733 -13.049 1.00 35.78 163 THR A O 1
ATOM 1311 N N . PHE A 1 164 ? 18.797 -14.647 -13.434 1.00 38.22 164 PHE A N 1
ATOM 1312 C CA . PHE A 1 164 ? 18.160 -15.762 -14.144 1.00 38.22 164 PHE A CA 1
ATOM 1313 C C . PHE A 1 164 ? 18.757 -15.840 -15.557 1.00 38.22 164 PHE A C 1
ATOM 1315 O O . PHE A 1 164 ? 18.281 -15.194 -16.489 1.00 38.22 164 PHE A O 1
ATOM 1322 N N . SER A 1 165 ? 19.822 -16.621 -15.706 1.00 35.34 165 SER A N 1
ATOM 1323 C CA . SER A 1 165 ? 20.366 -17.021 -17.000 1.00 35.34 165 SER A CA 1
ATOM 1324 C C . SER A 1 165 ? 19.599 -18.245 -17.494 1.00 35.34 165 SER A C 1
ATOM 1326 O O . SER A 1 165 ? 19.951 -19.370 -17.151 1.00 35.34 165 SER A O 1
ATOM 1328 N N . ASN A 1 166 ? 18.579 -18.062 -18.335 1.00 32.22 166 ASN A N 1
ATOM 1329 C CA . ASN A 1 166 ? 18.128 -19.168 -19.182 1.00 32.22 166 ASN A CA 1
ATOM 1330 C C . ASN A 1 166 ? 19.089 -19.288 -20.367 1.00 32.22 166 ASN A C 1
ATOM 1332 O O . ASN A 1 166 ? 18.865 -18.738 -21.442 1.00 32.22 166 ASN A O 1
ATOM 1336 N N . SER A 1 167 ? 20.177 -20.019 -20.135 1.00 35.28 167 SER A N 1
ATOM 1337 C CA . SER A 1 167 ? 20.901 -20.713 -21.193 1.00 35.28 167 SER A CA 1
ATOM 1338 C C . SER A 1 167 ? 20.045 -21.902 -21.627 1.00 35.28 167 SER A C 1
ATOM 1340 O O . SER A 1 167 ? 20.020 -22.936 -20.964 1.00 35.28 167 SER A O 1
ATOM 1342 N N . THR A 1 168 ? 19.317 -21.772 -22.733 1.00 35.75 168 THR A N 1
ATOM 1343 C CA . THR A 1 168 ? 18.969 -22.948 -23.536 1.00 35.75 168 THR A CA 1
ATOM 1344 C C . THR A 1 168 ? 20.187 -23.298 -24.375 1.00 35.75 168 THR A C 1
ATOM 1346 O O . THR A 1 168 ? 20.313 -22.863 -25.518 1.00 35.75 168 THR A O 1
ATOM 1349 N N . ALA A 1 169 ? 21.089 -24.084 -23.793 1.00 36.81 169 ALA A N 1
ATOM 1350 C CA . ALA A 1 169 ? 21.922 -24.976 -24.578 1.00 36.81 169 ALA A CA 1
ATOM 1351 C C . ALA A 1 169 ? 20.997 -26.078 -25.112 1.00 36.81 169 ALA A C 1
ATOM 1353 O O . ALA A 1 169 ? 20.634 -27.006 -24.391 1.00 36.81 169 ALA A O 1
ATOM 1354 N N . VAL A 1 170 ? 20.549 -25.932 -26.359 1.00 39.72 170 VAL A N 1
ATOM 1355 C CA . VAL A 1 170 ? 20.046 -27.072 -27.125 1.00 39.72 170 VAL A CA 1
ATOM 1356 C C . VAL A 1 170 ? 21.281 -27.896 -27.461 1.00 39.72 170 VAL A C 1
ATOM 1358 O O . VAL A 1 170 ? 22.133 -27.455 -28.228 1.00 39.72 170 VAL A O 1
ATOM 1361 N N . GLY A 1 171 ? 21.418 -29.031 -26.779 1.00 33.84 171 GLY A N 1
ATOM 1362 C CA . GLY A 1 171 ? 22.407 -30.042 -27.111 1.00 33.84 171 GLY A CA 1
ATOM 1363 C C . GLY A 1 171 ? 22.064 -30.653 -28.460 1.00 33.84 171 GLY A C 1
ATOM 1364 O O . GLY A 1 171 ? 20.946 -31.129 -28.663 1.00 33.84 171 GLY A O 1
ATOM 1365 N N . ASP A 1 172 ? 23.035 -30.605 -29.361 1.00 39.03 172 ASP A N 1
ATOM 1366 C CA . ASP A 1 172 ? 23.069 -31.435 -30.551 1.00 39.03 172 ASP A CA 1
ATOM 1367 C C . ASP A 1 172 ? 23.272 -32.912 -30.181 1.00 39.03 172 ASP A C 1
ATOM 1369 O O . ASP A 1 172 ? 24.004 -33.233 -29.238 1.00 39.03 172 ASP A O 1
ATOM 1373 N N . ALA A 1 173 ? 22.717 -33.756 -31.060 1.00 35.06 173 ALA A N 1
ATOM 1374 C CA . ALA A 1 173 ? 23.125 -35.124 -31.400 1.00 35.06 173 ALA A CA 1
ATOM 1375 C C . ALA A 1 173 ? 22.498 -36.280 -30.583 1.00 35.06 173 ALA A C 1
ATOM 1377 O O . ALA A 1 173 ? 22.175 -36.115 -29.403 1.00 35.06 173 ALA A O 1
ATOM 1378 N N . PRO A 1 174 ? 22.342 -37.483 -31.182 1.00 54.53 174 PRO A N 1
ATOM 1379 C CA . PRO A 1 174 ? 22.934 -37.964 -32.443 1.00 54.53 174 PRO A CA 1
ATOM 1380 C C . PRO A 1 174 ? 22.046 -37.876 -33.691 1.00 54.53 174 PRO A C 1
ATOM 1382 O O . PRO A 1 174 ? 20.821 -38.105 -33.586 1.00 54.53 174 PRO A O 1
#

Foldseek 3Di:
DVVVVVVQCVPDDPVRNVVVVVVVVDDDPDPLVPAEAEEEEEADEDPPDPDPVVSLVLLLLALQQCCVQCVCQQPDRDGHHYHYAYEYEDDVVCSSVVSNVVSVNDRYDYDHDPPDPPVSVVVPHPHYHYHHSNDHHDHHPVVVVVVVVVVVVCVVVVVDPDDPDPPPPPDDDD

pLDDT: mean 76.2, std 17.3, range [32.22, 96.75]

Nearest PDB structures (foldseek):
  2c83-assembly1_A  TM=3.328E-01  e=8.797E-01  Pasteurella multocida
  4gka-assembly2_F  TM=2.473E-01  e=4.967E-01  Homo sapiens
  1lvu-assembly1_E  TM=2.117E-01  e=1.660E+00  Bos taurus
  4gka-assembly1_C  TM=2.373E-01  e=2.759E+00  Homo sapiens
  4gka-assembly1_B  TM=2.404E-01  e=2.589E+00  Homo sapiens

Sequence (174 aa):
MQDELTNQLLNANDIQRTRLFDKYKYSVVKSLAKDEITFGILPITSRGLSKPEDCTANLQKFAGSLRDTTKTDRSNSFDKRYNIKIYIGIDKNNCAKRTLMEYGIVDVETMVFDYPPGRAYDRGCQYIVLFGDDVVLKTNGWISRFDDAFHALAIEKNTATHTFSNSTAVGDAP